Protein AF-V4NLV9-F1 (afdb_monomer)

Nearest PDB structures (foldseek):
  2akl-assembly1_A  TM=7.479E-01  e=7.280E-02  Pseudomonas aeruginosa PAO1
  2d8j-assembly1_A  TM=6.012E-01  e=1.545E-01  Mus musculus
  8cd1-assembly1_v  TM=3.552E-01  e=1.948E-01  Pseudomonas phage phiKZ
  4q2w-assembly1_A  TM=6.715E-01  e=4.983E+00  Streptoco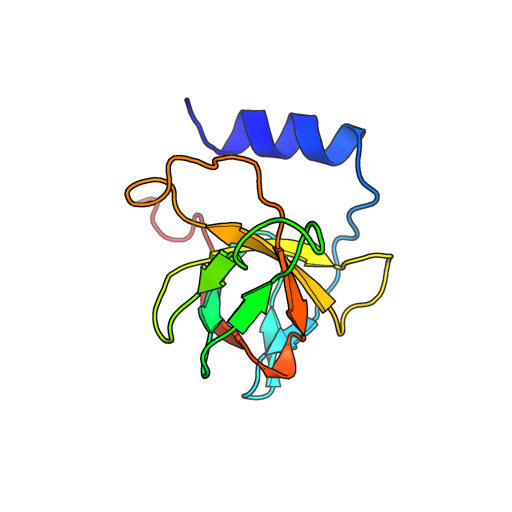ccus pneumoniae TIGR4
  7pod-assembly1_A  TM=6.708E-01  e=5.595E+00  Streptococcus pneumoniae R6

Radius of gyration: 13.35 Å; Cα contacts (8 Å, |Δi|>4): 204; chains: 1; bounding box: 30×32×32 Å

Mean predicted aligned error: 8.73 Å

Sequence (107 aa):
MTLYPDIEMRKSKSMWFDDEASDSLGRPVKMYSVVTPIEVINQYYSVSEPPLVVHPGERLLVLGAADGNKSFLWLEIDEKAHSFAMADICIAASKLRNVHEAGEGSA

Solvent-accessible surface area (backbone atoms only — not comparable to full-atom values): 6249 Å² total; per-residue (Å²): 130,70,69,66,66,59,52,57,59,47,56,77,77,45,78,62,45,96,52,77,22,41,22,58,84,68,45,75,38,43,59,40,21,32,29,21,34,76,50,77,43,76,49,71,92,48,96,90,49,83,52,53,74,44,52,56,70,46,58,28,37,29,68,19,24,39,92,77,33,51,62,27,30,27,27,37,68,69,68,89,84,51,98,65,78,85,56,74,41,82,41,50,26,64,51,25,39,74,74,49,59,68,75,83,78,81,125

Secondary structure (DSSP, 8-state):
--HHHHHHHHHTTS------EE-TTS-EE-TTEEEEESS-EEE-S-TTSPPEEE-TT--EEEEEEETTEEEEEEEEE-TTS-S-TT--EEEEGGGEEEEEETTTT--

Structure (mmCIF, N/CA/C/O backbone):
data_AF-V4NLV9-F1
#
_entry.id   AF-V4NLV9-F1
#
loop_
_atom_site.group_PDB
_atom_site.id
_atom_site.type_symbol
_atom_site.label_atom_id
_atom_site.label_alt_id
_atom_site.label_comp_id
_atom_site.label_asym_id
_atom_site.label_entity_id
_atom_site.label_seq_id
_atom_site.pdbx_PDB_ins_code
_atom_site.Cartn_x
_atom_site.Cartn_y
_atom_site.Cartn_z
_atom_site.occupancy
_atom_site.B_iso_or_equiv
_atom_site.auth_seq_id
_atom_site.auth_comp_id
_atom_site.auth_asym_id
_atom_site.auth_atom_id
_atom_site.pdbx_PDB_model_num
ATOM 1 N N . MET A 1 1 ? -4.984 19.417 -9.878 1.00 36.78 1 MET A N 1
ATOM 2 C CA . MET A 1 1 ? -6.317 18.824 -10.102 1.00 36.78 1 MET A CA 1
ATOM 3 C C . MET A 1 1 ? -6.759 18.249 -8.768 1.00 36.78 1 MET A C 1
ATOM 5 O O . MET A 1 1 ? -5.898 17.816 -8.015 1.00 36.78 1 MET A O 1
ATOM 9 N N . THR A 1 2 ? -8.024 18.391 -8.382 1.00 41.28 2 THR A N 1
ATOM 10 C CA . THR A 1 2 ? -8.496 17.932 -7.068 1.00 41.28 2 THR A CA 1
ATOM 11 C C . THR A 1 2 ? -8.490 16.402 -7.072 1.00 41.28 2 THR A C 1
ATOM 13 O O . THR A 1 2 ? -9.115 15.805 -7.937 1.00 41.28 2 THR A O 1
ATOM 16 N N . LEU A 1 3 ? -7.782 15.785 -6.126 1.00 40.09 3 LEU A N 1
ATOM 17 C CA . LEU A 1 3 ? -7.559 14.335 -6.002 1.00 40.09 3 LEU A CA 1
ATOM 18 C C . LEU A 1 3 ? -8.855 13.494 -6.065 1.00 40.09 3 LEU A C 1
ATOM 20 O O . LEU A 1 3 ? -8.873 12.364 -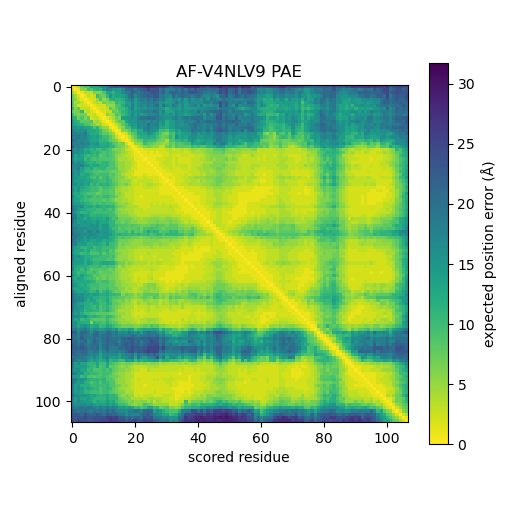6.536 1.00 40.09 3 LEU A O 1
ATOM 24 N N . TYR A 1 4 ? -9.962 14.070 -5.597 1.00 34.34 4 TYR A N 1
ATOM 25 C CA . TYR A 1 4 ? -11.260 13.408 -5.480 1.00 34.34 4 TYR A CA 1
ATOM 26 C C . TYR A 1 4 ? -11.866 12.985 -6.845 1.00 34.34 4 TYR A C 1
ATOM 28 O O . TYR A 1 4 ? -12.145 11.796 -7.005 1.00 34.34 4 TYR A O 1
ATOM 36 N N . PRO A 1 5 ? -12.001 13.879 -7.852 1.00 45.19 5 PRO A N 1
ATOM 37 C CA . PRO A 1 5 ? -12.408 13.510 -9.212 1.00 45.19 5 PRO A CA 1
ATOM 38 C C . PRO A 1 5 ? -11.585 12.390 -9.868 1.00 45.19 5 PRO A C 1
ATOM 40 O O . PRO A 1 5 ? -12.150 11.513 -10.524 1.00 45.19 5 PRO A O 1
ATOM 43 N N . ASP A 1 6 ? -10.259 12.400 -9.694 1.00 43.34 6 ASP A N 1
ATOM 44 C CA . ASP A 1 6 ? -9.372 11.425 -10.345 1.00 43.34 6 ASP A CA 1
ATOM 45 C C . ASP A 1 6 ? -9.540 10.023 -9.738 1.00 43.34 6 ASP A C 1
ATOM 47 O O . ASP A 1 6 ? -9.551 9.017 -10.456 1.00 43.34 6 ASP A O 1
ATOM 51 N N . ILE A 1 7 ? -9.776 9.953 -8.425 1.00 48.22 7 ILE A N 1
ATOM 52 C CA . ILE A 1 7 ? -10.076 8.704 -7.721 1.00 48.22 7 ILE A CA 1
ATOM 53 C C . ILE A 1 7 ? -11.443 8.140 -8.150 1.00 48.22 7 ILE A C 1
ATOM 55 O O . ILE A 1 7 ? -11.563 6.936 -8.381 1.00 48.22 7 ILE A O 1
ATOM 59 N N . GLU A 1 8 ? -12.473 8.978 -8.318 1.00 45.62 8 GLU A N 1
ATOM 60 C CA . GLU A 1 8 ? -13.789 8.532 -8.811 1.00 45.62 8 GLU A CA 1
ATOM 61 C C . GLU A 1 8 ? -13.728 7.951 -10.231 1.00 45.62 8 GLU A C 1
ATOM 63 O O . GLU A 1 8 ? -14.364 6.933 -10.515 1.00 45.62 8 GLU A O 1
ATOM 68 N N . MET A 1 9 ? -12.915 8.529 -11.120 1.00 45.31 9 MET A N 1
ATOM 69 C CA . MET A 1 9 ? -12.694 7.961 -12.452 1.00 45.31 9 MET A CA 1
ATOM 70 C C . MET A 1 9 ? -11.986 6.601 -12.398 1.00 45.31 9 MET A C 1
ATOM 72 O O . MET A 1 9 ? -12.338 5.709 -13.174 1.00 45.31 9 MET A O 1
ATOM 76 N N . ARG A 1 10 ? -11.018 6.397 -11.495 1.00 49.16 10 ARG A N 1
ATOM 77 C CA . ARG A 1 10 ? -10.318 5.105 -11.360 1.00 49.16 10 ARG A CA 1
ATOM 78 C C . ARG A 1 10 ? -11.199 4.007 -10.734 1.00 49.16 10 ARG A C 1
ATOM 80 O O . ARG A 1 10 ? -11.116 2.870 -11.204 1.00 49.16 10 ARG A O 1
ATOM 87 N N . LYS A 1 11 ? -12.141 4.338 -9.829 1.00 48.06 11 LYS A N 1
ATOM 88 C CA . LYS A 1 11 ? -13.195 3.404 -9.339 1.00 48.06 11 LYS A CA 1
ATOM 89 C C . LYS A 1 11 ? -13.947 2.702 -10.469 1.00 48.06 11 LYS A C 1
ATOM 91 O O . LYS A 1 11 ? -14.380 1.568 -10.313 1.00 48.06 11 LYS A O 1
ATOM 96 N N . SER A 1 12 ? -14.122 3.374 -11.607 1.00 44.12 12 SER A N 1
ATOM 97 C CA . SER A 1 12 ? -14.855 2.819 -12.751 1.00 44.12 12 SER A CA 1
ATOM 98 C C . SER A 1 12 ? -14.068 1.786 -13.571 1.00 44.12 12 SER A C 1
ATOM 100 O O . SER A 1 12 ? -14.665 1.077 -14.379 1.00 44.12 12 SER A O 1
ATOM 102 N N . LYS A 1 13 ? -12.741 1.696 -13.387 1.00 44.97 13 LYS A N 1
ATOM 103 C CA . LYS A 1 13 ? -11.844 0.827 -14.173 1.00 44.97 13 LYS A CA 1
ATOM 104 C C . LYS A 1 13 ? -11.239 -0.328 -13.375 1.00 44.97 13 LYS A C 1
ATOM 106 O O . LYS A 1 13 ? -10.826 -1.312 -13.982 1.00 44.97 13 LYS A O 1
ATOM 111 N N . SER A 1 14 ? -11.215 -0.221 -12.050 1.00 49.34 14 SER A N 1
ATOM 112 C CA . SER A 1 14 ? -10.632 -1.208 -11.139 1.00 49.34 14 SER A CA 1
ATOM 113 C C . SER A 1 14 ? -11.696 -1.732 -10.174 1.00 49.34 14 SER A C 1
ATOM 115 O O . SER A 1 14 ? -12.556 -0.978 -9.728 1.00 49.34 14 SER A O 1
ATOM 117 N N . MET A 1 15 ? -11.657 -3.024 -9.829 1.00 50.84 15 MET A N 1
ATOM 118 C CA . MET A 1 15 ? -12.547 -3.576 -8.799 1.00 50.84 15 MET A CA 1
ATOM 119 C C . MET A 1 15 ? -12.048 -3.147 -7.419 1.00 50.84 15 MET A C 1
ATOM 121 O O . MET A 1 15 ? -11.205 -3.813 -6.822 1.00 50.84 15 MET A O 1
ATOM 125 N N . TRP A 1 16 ? -12.532 -2.010 -6.929 1.00 61.25 16 TRP A N 1
ATOM 126 C CA . TRP A 1 16 ? -12.271 -1.569 -5.564 1.00 61.25 16 TRP A CA 1
ATOM 127 C C . TRP A 1 16 ? -13.399 -2.023 -4.655 1.00 61.25 16 TRP A C 1
ATOM 129 O O . TRP A 1 16 ? -14.577 -1.812 -4.943 1.00 61.25 16 TRP A O 1
ATOM 139 N N . PHE A 1 17 ? -13.018 -2.639 -3.545 1.00 58.78 17 PHE A N 1
ATOM 140 C CA . PHE A 1 17 ? -13.945 -3.036 -2.501 1.00 58.78 17 PHE A CA 1
ATOM 141 C C . PHE A 1 17 ? -13.762 -2.099 -1.315 1.00 58.78 17 PHE A C 1
ATOM 143 O O . PHE A 1 17 ? -12.635 -1.881 -0.863 1.00 58.78 17 PHE A O 1
ATOM 150 N N . ASP A 1 18 ? -14.876 -1.536 -0.849 1.00 63.94 18 ASP A N 1
ATOM 151 C CA . ASP A 1 18 ? -14.931 -0.830 0.425 1.00 63.94 18 ASP A CA 1
ATOM 152 C C . ASP A 1 18 ? -14.884 -1.887 1.524 1.00 63.94 18 ASP A C 1
ATOM 154 O O . ASP A 1 18 ? -15.886 -2.529 1.847 1.00 63.94 18 ASP A O 1
ATOM 158 N N . ASP A 1 19 ? -13.672 -2.173 1.984 1.00 67.06 19 ASP A N 1
ATOM 159 C CA . ASP A 1 19 ? -13.433 -3.202 2.971 1.00 67.06 19 ASP A CA 1
ATOM 160 C C . ASP A 1 19 ? -12.326 -2.802 3.944 1.00 67.06 19 ASP A C 1
ATOM 162 O O . ASP A 1 19 ? -11.435 -2.014 3.627 1.00 67.06 19 ASP A O 1
ATOM 166 N N . GLU A 1 20 ? -12.405 -3.347 5.152 1.00 75.06 20 GLU A N 1
ATOM 167 C CA . GLU A 1 20 ? -11.518 -3.016 6.259 1.00 75.06 20 GLU A CA 1
ATOM 168 C C . GLU A 1 20 ? -10.332 -3.990 6.285 1.00 75.06 20 GLU A C 1
ATOM 170 O O . GLU A 1 20 ? -10.493 -5.195 6.506 1.00 75.06 20 GLU A O 1
ATOM 175 N N . ALA A 1 21 ? -9.131 -3.465 6.040 1.00 86.12 21 ALA A N 1
ATOM 176 C CA . ALA A 1 21 ? -7.867 -4.153 6.280 1.00 86.12 21 ALA A CA 1
ATOM 177 C C . ALA A 1 21 ? -7.334 -3.814 7.679 1.00 86.12 21 ALA A C 1
ATOM 179 O O . ALA A 1 21 ? -7.849 -2.920 8.349 1.00 86.12 21 ALA A O 1
ATOM 180 N N . SER A 1 22 ? -6.284 -4.503 8.128 1.00 90.81 22 SER A N 1
ATOM 181 C CA . SER A 1 22 ? -5.585 -4.153 9.370 1.00 90.81 22 SER A CA 1
ATOM 182 C C . SER A 1 22 ? -4.114 -3.853 9.108 1.00 90.81 22 SER A C 1
ATOM 184 O O . SER A 1 22 ? -3.445 -4.607 8.401 1.00 90.81 22 SER A O 1
ATOM 186 N N . ASP A 1 23 ? -3.623 -2.755 9.679 1.00 91.38 23 ASP A N 1
ATOM 187 C CA . ASP A 1 23 ? -2.216 -2.358 9.617 1.00 91.38 23 ASP A CA 1
ATOM 188 C C . ASP A 1 23 ? -1.320 -3.268 10.484 1.00 91.38 23 ASP A C 1
ATOM 190 O O . ASP A 1 23 ? -1.783 -4.206 11.143 1.00 91.38 23 ASP A O 1
ATOM 194 N N . SER A 1 24 ? -0.017 -2.981 10.530 1.00 91.50 24 SER A N 1
ATOM 195 C CA . SER A 1 24 ? 0.963 -3.743 11.317 1.00 91.50 24 SER A CA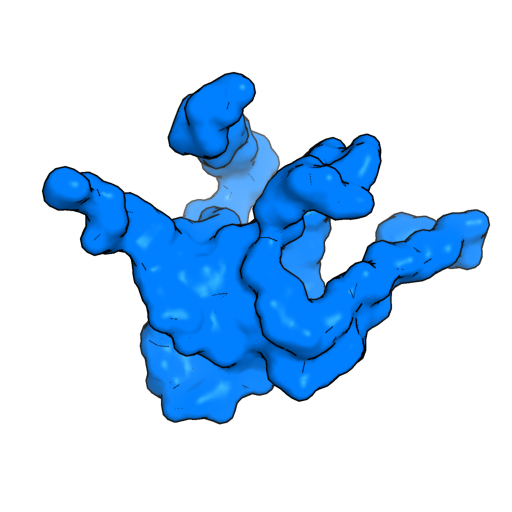 1
ATOM 196 C C . SER A 1 24 ? 0.699 -3.760 12.830 1.00 91.50 24 SER A C 1
ATOM 198 O O . SER A 1 24 ? 1.317 -4.537 13.554 1.00 91.50 24 SER A O 1
ATOM 200 N N . LEU A 1 25 ? -0.160 -2.871 13.331 1.00 92.19 25 LEU A N 1
ATOM 201 C CA . LEU A 1 25 ? -0.547 -2.751 14.736 1.00 92.19 25 LEU A CA 1
ATOM 202 C C . LEU A 1 25 ? -1.964 -3.288 14.994 1.00 92.19 25 LEU A C 1
ATOM 204 O O . LEU A 1 25 ? -2.460 -3.171 16.115 1.00 92.19 25 LEU A O 1
ATOM 208 N N . GLY A 1 26 ? -2.620 -3.864 13.981 1.00 90.38 26 GLY A N 1
ATOM 209 C CA . GLY A 1 26 ? -3.997 -4.345 14.063 1.00 90.38 26 GLY A CA 1
ATOM 210 C C . GLY A 1 26 ? -5.048 -3.235 13.973 1.00 90.38 26 GLY A C 1
ATOM 211 O O . GLY A 1 26 ? -6.203 -3.472 14.318 1.00 90.38 26 GLY A O 1
ATOM 212 N N . ARG A 1 27 ? -4.675 -2.020 13.551 1.00 90.31 27 ARG A N 1
ATOM 213 C CA . ARG A 1 27 ? -5.621 -0.909 13.385 1.00 90.31 27 ARG A CA 1
ATOM 214 C C . ARG A 1 27 ? -6.340 -1.021 12.051 1.00 90.31 27 ARG A C 1
ATOM 216 O O . ARG A 1 27 ? -5.696 -1.381 11.066 1.00 90.31 27 ARG A O 1
ATOM 223 N N . PRO A 1 28 ? -7.628 -0.665 11.991 1.00 88.81 28 PRO A N 1
ATOM 224 C CA . PRO A 1 28 ? -8.356 -0.672 10.737 1.00 88.81 28 PRO A CA 1
ATOM 225 C C . PRO A 1 28 ? -7.736 0.298 9.726 1.00 88.81 28 PRO A C 1
ATOM 227 O O . PRO A 1 28 ? -7.297 1.394 10.075 1.00 88.81 28 PRO A O 1
ATOM 230 N N . VAL A 1 29 ? -7.700 -0.123 8.467 1.00 88.56 29 VAL A N 1
ATOM 231 C CA . VAL A 1 29 ? -7.281 0.674 7.313 1.00 88.56 29 VAL A CA 1
ATOM 232 C C . VAL A 1 29 ? -8.369 0.556 6.263 1.00 88.56 29 VAL A C 1
ATOM 234 O O . VAL A 1 29 ? -8.759 -0.553 5.893 1.00 88.56 29 VAL A O 1
ATOM 237 N N . LYS A 1 30 ? -8.863 1.702 5.806 1.00 85.12 30 LYS A N 1
ATOM 238 C CA . LYS A 1 30 ? -9.943 1.820 4.831 1.00 85.12 30 LYS A CA 1
ATOM 239 C C . LYS A 1 30 ? -9.449 2.579 3.609 1.00 85.12 30 LYS A C 1
ATOM 241 O O . LYS A 1 30 ? -8.331 3.093 3.565 1.00 85.12 30 LYS A O 1
ATOM 246 N N . MET A 1 31 ? -10.286 2.629 2.581 1.00 81.94 31 MET A N 1
ATOM 247 C CA . MET A 1 31 ? -10.067 3.556 1.478 1.00 81.94 31 MET A CA 1
ATOM 248 C C . MET A 1 31 ? -9.972 4.983 2.033 1.00 81.94 31 MET A C 1
ATOM 250 O O . MET A 1 31 ? -10.719 5.345 2.937 1.00 81.94 31 MET A O 1
ATOM 254 N N . TYR A 1 32 ? -9.067 5.776 1.466 1.00 79.81 32 TYR A N 1
ATOM 255 C CA . TYR A 1 32 ? -8.709 7.126 1.897 1.00 79.81 32 TYR A CA 1
ATOM 256 C C . TYR A 1 32 ? -7.885 7.225 3.183 1.00 79.81 32 TYR A C 1
ATOM 258 O O . TYR A 1 32 ? -7.464 8.330 3.523 1.00 79.81 32 TYR A O 1
ATOM 266 N N . SER A 1 33 ? -7.532 6.120 3.840 1.00 85.69 33 SER A N 1
ATOM 267 C CA . SER A 1 33 ? -6.533 6.176 4.904 1.00 85.69 33 SER A CA 1
ATOM 268 C C . SER A 1 33 ? -5.178 6.613 4.342 1.00 85.69 33 SER A C 1
ATOM 270 O O . SER A 1 33 ? -4.734 6.156 3.287 1.00 85.69 33 SER A O 1
ATOM 272 N N . VAL A 1 34 ? -4.477 7.463 5.080 1.00 87.06 34 VAL A N 1
ATOM 273 C CA . VAL A 1 34 ? -3.064 7.757 4.872 1.00 87.06 34 VAL A CA 1
ATOM 274 C C . VAL A 1 34 ? -2.247 6.799 5.722 1.00 87.06 34 VAL A C 1
ATOM 276 O O . VAL A 1 34 ? -2.397 6.728 6.945 1.00 87.06 34 VAL A O 1
ATOM 279 N N . VAL A 1 35 ? -1.341 6.084 5.069 1.00 90.75 35 VAL A N 1
ATOM 280 C CA . VAL A 1 35 ? -0.467 5.090 5.686 1.00 90.75 35 VAL A CA 1
ATOM 281 C C . VAL A 1 35 ? 0.997 5.412 5.408 1.00 90.75 35 VAL A C 1
ATOM 283 O O . VAL A 1 35 ? 1.327 6.149 4.479 1.00 90.75 35 VAL A O 1
ATOM 286 N N . THR A 1 36 ? 1.886 4.849 6.220 1.00 93.38 36 THR A N 1
ATOM 287 C CA . THR A 1 36 ? 3.336 4.885 5.980 1.00 93.38 36 THR A CA 1
ATOM 288 C C . THR A 1 36 ? 3.905 3.472 6.005 1.00 93.38 36 THR A C 1
ATOM 290 O O . THR A 1 36 ? 3.552 2.729 6.929 1.00 93.38 36 THR A O 1
ATOM 293 N N . PRO A 1 37 ? 4.818 3.100 5.092 1.00 93.12 37 PRO A N 1
ATOM 294 C CA . PRO A 1 37 ? 5.581 1.863 5.215 1.00 93.12 37 PRO A CA 1
ATOM 295 C C . PRO A 1 37 ? 6.391 1.833 6.513 1.00 93.12 37 PRO A C 1
ATOM 297 O O . PRO A 1 37 ? 6.902 2.866 6.961 1.00 93.12 37 PRO A O 1
ATOM 300 N N . ILE A 1 38 ? 6.527 0.648 7.106 1.00 94.62 38 ILE A N 1
ATOM 301 C CA . ILE A 1 38 ? 7.412 0.417 8.265 1.00 94.62 38 ILE A CA 1
ATOM 302 C C . ILE A 1 38 ? 8.791 -0.118 7.855 1.00 94.62 38 ILE A C 1
ATOM 304 O O . ILE A 1 38 ? 9.719 -0.130 8.658 1.00 94.62 38 ILE A O 1
ATOM 308 N N . GLU A 1 39 ? 8.925 -0.539 6.600 1.00 93.75 39 GLU A N 1
ATOM 309 C CA . GLU A 1 39 ? 10.151 -1.032 5.976 1.00 93.75 39 GLU A CA 1
ATOM 310 C C . GLU A 1 39 ? 10.254 -0.513 4.534 1.00 93.75 39 GLU A C 1
ATOM 312 O O . GLU A 1 39 ? 9.299 0.055 4.005 1.00 93.75 39 GLU A O 1
ATOM 317 N N . VAL A 1 40 ? 11.421 -0.681 3.906 1.00 92.19 40 VAL A N 1
ATOM 318 C CA . VAL A 1 40 ? 11.615 -0.309 2.497 1.00 92.19 40 VAL A CA 1
ATOM 319 C C . VAL A 1 40 ? 10.834 -1.268 1.603 1.00 92.19 40 VAL A C 1
ATOM 321 O O . VAL A 1 40 ? 10.969 -2.487 1.725 1.00 92.19 40 VAL A O 1
ATOM 324 N N . ILE A 1 41 ? 10.065 -0.720 0.666 1.00 88.19 41 ILE A N 1
ATOM 325 C CA . ILE A 1 41 ? 9.287 -1.488 -0.306 1.00 88.19 41 ILE A CA 1
ATOM 326 C C . ILE A 1 41 ? 9.873 -1.272 -1.694 1.00 88.19 41 ILE A C 1
ATOM 328 O O . ILE A 1 41 ? 10.111 -0.142 -2.104 1.00 88.19 41 ILE A O 1
ATOM 332 N N . ASN A 1 42 ? 10.095 -2.372 -2.412 1.00 86.69 42 ASN A N 1
ATOM 333 C CA . ASN A 1 42 ? 10.562 -2.358 -3.793 1.00 86.69 42 ASN A CA 1
ATOM 334 C C . ASN A 1 42 ? 9.473 -2.969 -4.675 1.00 86.69 42 ASN A C 1
ATOM 336 O O . ASN A 1 42 ? 9.235 -4.176 -4.599 1.00 86.69 42 ASN A O 1
ATOM 340 N N . GLN A 1 43 ? 8.823 -2.145 -5.493 1.00 80.50 43 GLN A N 1
ATOM 341 C CA . GLN A 1 43 ? 7.812 -2.591 -6.446 1.00 80.50 43 GLN A CA 1
ATOM 342 C C . GLN A 1 43 ? 8.414 -2.645 -7.850 1.00 80.50 43 GLN A C 1
ATOM 344 O O . GLN A 1 43 ? 8.863 -1.634 -8.385 1.00 80.50 43 GLN A O 1
ATOM 349 N N . TYR A 1 44 ? 8.400 -3.831 -8.455 1.00 75.06 44 TYR A N 1
ATOM 350 C CA . TYR A 1 44 ? 8.884 -4.055 -9.815 1.00 75.06 44 TYR A CA 1
ATOM 351 C C . TYR A 1 44 ? 7.689 -4.118 -10.771 1.00 75.06 44 TYR A C 1
ATOM 353 O O . TYR A 1 44 ? 6.789 -4.934 -10.572 1.00 75.06 44 TYR A O 1
ATOM 361 N N . TYR A 1 45 ? 7.686 -3.270 -11.801 1.00 67.44 45 TYR A N 1
ATOM 362 C CA . TYR A 1 45 ? 6.666 -3.271 -12.863 1.00 67.44 45 TYR A CA 1
ATOM 363 C C . TYR A 1 45 ? 7.148 -3.986 -14.131 1.00 67.44 45 TYR A C 1
ATOM 365 O O . TYR A 1 45 ? 6.352 -4.569 -14.863 1.00 67.44 45 TYR A O 1
ATOM 373 N N . SER A 1 46 ? 8.462 -3.991 -14.365 1.00 66.69 46 SER A N 1
ATOM 374 C CA . SER A 1 46 ? 9.123 -4.706 -15.454 1.00 66.69 46 SER A CA 1
ATOM 375 C C . SER A 1 46 ? 10.500 -5.192 -15.003 1.00 66.69 46 SER A C 1
ATOM 377 O O . SER A 1 46 ? 11.142 -4.574 -14.158 1.00 66.69 46 SER A O 1
ATOM 379 N N . VAL A 1 47 ? 10.981 -6.287 -15.595 1.00 65.62 47 VAL A N 1
ATOM 380 C CA . VAL A 1 47 ? 12.328 -6.838 -15.346 1.00 65.62 47 VAL A CA 1
ATOM 381 C C . VAL A 1 47 ? 13.428 -5.909 -15.883 1.00 65.62 47 VAL A C 1
ATOM 383 O O . VAL A 1 47 ? 14.566 -5.964 -15.428 1.00 65.62 47 VAL A O 1
ATOM 386 N N . SER A 1 48 ? 13.100 -5.060 -16.860 1.00 68.88 48 SER A N 1
ATOM 387 C CA . SER A 1 48 ? 14.045 -4.150 -17.518 1.00 68.88 48 SER A CA 1
ATOM 388 C C . SER A 1 48 ? 14.158 -2.776 -16.857 1.00 68.88 48 SER A C 1
ATOM 390 O O . SER A 1 48 ? 14.958 -1.960 -17.309 1.00 68.88 48 SER A O 1
ATOM 392 N N . GLU A 1 49 ? 13.349 -2.493 -15.838 1.00 68.44 49 GLU A N 1
ATOM 393 C CA . GLU A 1 49 ? 13.262 -1.177 -15.208 1.00 68.44 49 GLU A CA 1
ATOM 394 C C . GLU A 1 49 ? 13.658 -1.256 -13.730 1.00 68.44 49 GLU A C 1
ATOM 396 O O . GLU A 1 49 ? 13.425 -2.279 -13.078 1.00 68.44 49 GLU A O 1
ATOM 401 N N . PRO A 1 50 ? 14.275 -0.196 -13.179 1.00 74.12 50 PRO A N 1
ATOM 402 C CA . PRO A 1 50 ? 14.527 -0.133 -11.748 1.00 74.12 50 PRO A CA 1
ATOM 403 C C . PRO A 1 50 ? 13.195 -0.161 -10.978 1.00 74.12 50 PRO A C 1
ATOM 405 O O . PRO A 1 50 ? 12.198 0.384 -11.458 1.00 74.12 50 PRO A O 1
ATOM 408 N N . PRO A 1 51 ? 13.156 -0.774 -9.781 1.00 80.81 51 PRO A N 1
ATOM 409 C CA . PRO A 1 51 ? 11.945 -0.781 -8.979 1.00 80.81 51 PRO A CA 1
ATOM 410 C C . PRO A 1 51 ? 11.592 0.629 -8.516 1.00 80.81 51 PRO A C 1
ATOM 412 O O . PRO A 1 51 ? 12.465 1.462 -8.258 1.00 80.81 51 PRO A O 1
ATOM 415 N N . LEU A 1 52 ? 10.300 0.853 -8.309 1.00 79.81 52 LEU A N 1
ATOM 416 C CA . LEU A 1 52 ? 9.843 1.946 -7.473 1.00 79.81 52 LEU A CA 1
ATOM 417 C C . LEU A 1 52 ? 10.209 1.615 -6.025 1.00 79.81 52 LEU A C 1
ATOM 419 O O . LEU A 1 52 ? 9.770 0.596 -5.482 1.00 79.81 52 LEU A O 1
ATOM 423 N N . VAL A 1 53 ? 11.036 2.465 -5.426 1.00 86.75 53 VAL A N 1
ATOM 424 C CA . VAL A 1 53 ? 11.474 2.327 -4.037 1.00 86.75 53 VAL A CA 1
ATOM 425 C C . VAL A 1 53 ? 10.647 3.272 -3.181 1.00 86.75 53 VAL A C 1
ATOM 427 O O . VAL A 1 53 ? 10.653 4.474 -3.431 1.00 86.75 53 VAL A O 1
ATOM 430 N N . VAL A 1 54 ? 9.959 2.719 -2.184 1.00 87.44 54 VAL A N 1
ATOM 431 C CA . VAL A 1 54 ? 9.214 3.482 -1.181 1.00 87.44 54 VAL A CA 1
ATOM 432 C C . VAL A 1 54 ? 9.891 3.311 0.171 1.00 87.44 54 VAL A C 1
ATOM 434 O O . VAL A 1 54 ? 10.139 2.189 0.629 1.00 87.44 54 VAL A O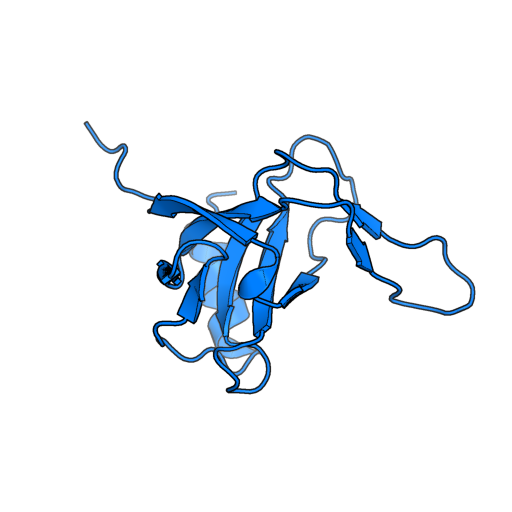 1
ATOM 437 N N . HIS A 1 55 ? 10.209 4.425 0.814 1.00 90.31 55 HIS A N 1
ATOM 438 C CA . HIS A 1 55 ? 10.930 4.464 2.075 1.00 90.31 55 HIS A CA 1
ATOM 439 C C . HIS A 1 55 ? 9.992 4.524 3.291 1.00 90.31 55 HIS A C 1
ATOM 441 O O . HIS A 1 55 ? 8.876 5.047 3.213 1.00 90.31 55 HIS A O 1
ATOM 447 N N . PRO A 1 56 ? 10.444 4.029 4.461 1.00 92.38 56 PRO A N 1
ATOM 448 C CA . PRO A 1 56 ? 9.709 4.196 5.704 1.00 92.38 56 PRO A CA 1
ATOM 449 C C . PRO A 1 56 ? 9.377 5.664 5.976 1.00 92.38 56 PRO A C 1
ATOM 451 O O . PRO A 1 56 ? 10.247 6.531 5.915 1.00 92.38 56 PRO A O 1
ATOM 454 N N . GLY A 1 57 ? 8.119 5.928 6.324 1.00 86.88 57 GLY A N 1
ATOM 455 C CA . GLY A 1 57 ? 7.630 7.279 6.612 1.00 86.88 57 GLY A CA 1
ATOM 456 C C . GLY A 1 57 ? 7.118 8.066 5.402 1.00 86.88 57 GLY A C 1
ATOM 457 O O . GLY A 1 57 ? 6.472 9.094 5.612 1.00 86.88 57 GLY A O 1
ATOM 458 N N . GLU A 1 58 ? 7.325 7.592 4.170 1.00 87.31 58 GLU A N 1
ATOM 459 C CA . GLU A 1 58 ? 6.649 8.167 3.004 1.00 87.31 58 GLU A CA 1
ATOM 460 C C . GLU A 1 58 ? 5.138 7.957 3.111 1.00 87.31 58 GLU A C 1
ATOM 462 O O . GLU A 1 58 ? 4.664 6.913 3.568 1.00 87.31 58 GLU A O 1
ATOM 467 N N . ARG A 1 59 ? 4.376 8.990 2.746 1.00 86.06 59 ARG A N 1
ATOM 468 C CA . ARG A 1 59 ? 2.920 9.000 2.889 1.00 86.06 59 ARG A CA 1
ATOM 469 C C . ARG A 1 59 ? 2.284 8.419 1.641 1.00 86.06 59 ARG A C 1
ATOM 471 O O . ARG A 1 59 ? 2.492 8.928 0.542 1.00 86.06 59 ARG A O 1
ATOM 478 N N . LEU A 1 60 ? 1.480 7.389 1.853 1.00 86.62 60 LEU A N 1
ATOM 479 C CA . LEU A 1 60 ? 0.725 6.710 0.816 1.00 86.62 60 LEU A CA 1
ATOM 480 C C . LEU A 1 60 ? -0.763 6.845 1.113 1.00 86.62 60 LEU A C 1
ATOM 482 O O . LEU A 1 60 ? -1.178 6.718 2.267 1.00 86.62 60 LEU A O 1
ATOM 486 N N . LEU A 1 61 ? -1.558 7.092 0.083 1.00 85.88 61 LEU A N 1
ATOM 487 C CA . LEU A 1 61 ? -3.007 7.121 0.178 1.00 85.88 61 LEU A CA 1
ATOM 488 C C . LEU A 1 61 ? -3.579 5.769 -0.226 1.00 85.88 61 LEU A C 1
ATOM 490 O O . LEU A 1 61 ? -3.266 5.263 -1.298 1.00 85.88 61 LEU A O 1
ATOM 494 N N . VAL A 1 62 ? -4.444 5.201 0.606 1.00 85.69 62 VAL A N 1
ATOM 495 C CA . VAL A 1 62 ? -5.131 3.948 0.296 1.00 85.69 62 VAL A CA 1
ATOM 496 C C . VAL A 1 62 ? -6.258 4.194 -0.701 1.00 85.69 62 VAL A C 1
ATOM 498 O O . VAL A 1 62 ? -7.171 4.975 -0.440 1.00 85.69 62 VAL A O 1
ATOM 501 N N . LEU A 1 63 ? -6.226 3.479 -1.823 1.00 79.94 63 LEU A N 1
ATOM 502 C CA . LEU A 1 63 ? -7.278 3.496 -2.842 1.00 79.94 63 LE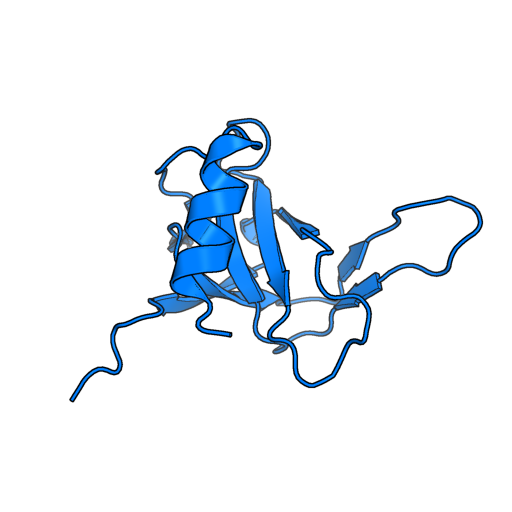U A CA 1
ATOM 503 C C . LEU A 1 63 ? -8.285 2.351 -2.660 1.00 79.94 63 LEU A C 1
ATOM 505 O O . LEU A 1 63 ? -9.442 2.484 -3.048 1.00 79.94 63 LEU A O 1
ATOM 509 N N . GLY A 1 64 ? -7.871 1.239 -2.044 1.00 81.12 64 GLY A N 1
ATOM 510 C CA . GLY A 1 64 ? -8.751 0.113 -1.719 1.00 81.12 64 GLY A CA 1
ATOM 511 C C . GLY A 1 64 ? -8.009 -1.215 -1.561 1.00 81.12 64 GLY A C 1
ATOM 512 O O . GLY A 1 64 ? -6.782 -1.268 -1.647 1.00 81.12 64 GLY A O 1
ATOM 513 N N . ALA A 1 65 ? -8.758 -2.299 -1.347 1.00 81.25 65 ALA A N 1
ATOM 514 C CA . ALA A 1 65 ? -8.211 -3.657 -1.326 1.00 81.25 65 ALA A CA 1
ATOM 515 C C . ALA A 1 65 ? -7.832 -4.137 -2.739 1.00 81.25 65 ALA A C 1
ATOM 517 O O . ALA A 1 65 ? -8.578 -3.925 -3.698 1.00 81.25 65 ALA A O 1
ATOM 518 N N . ALA A 1 66 ? -6.689 -4.810 -2.865 1.00 76.06 66 ALA A N 1
ATOM 519 C CA . ALA A 1 66 ? -6.206 -5.359 -4.127 1.00 76.06 66 ALA A CA 1
ATOM 520 C C . ALA A 1 66 ? -6.814 -6.732 -4.411 1.00 76.06 66 ALA A C 1
ATOM 522 O O . ALA A 1 66 ? -6.802 -7.608 -3.549 1.00 76.06 66 ALA A O 1
ATOM 523 N N . ASP A 1 67 ? -7.366 -6.912 -5.615 1.00 69.94 67 ASP A N 1
ATOM 524 C CA . ASP A 1 67 ? -7.960 -8.168 -6.098 1.00 69.94 67 ASP A CA 1
ATOM 525 C C . ASP A 1 67 ? -9.007 -8.785 -5.146 1.00 69.94 67 ASP A C 1
ATOM 527 O O . ASP A 1 67 ? -9.173 -10.002 -5.073 1.00 69.94 67 ASP A O 1
ATOM 531 N N . GLY A 1 68 ? -9.712 -7.945 -4.376 1.00 67.75 68 GLY A N 1
ATOM 532 C CA . GLY A 1 68 ? -10.678 -8.390 -3.362 1.00 67.75 68 GLY A CA 1
ATOM 533 C C . GLY A 1 68 ? -10.046 -9.028 -2.116 1.00 67.75 68 GLY A C 1
ATOM 534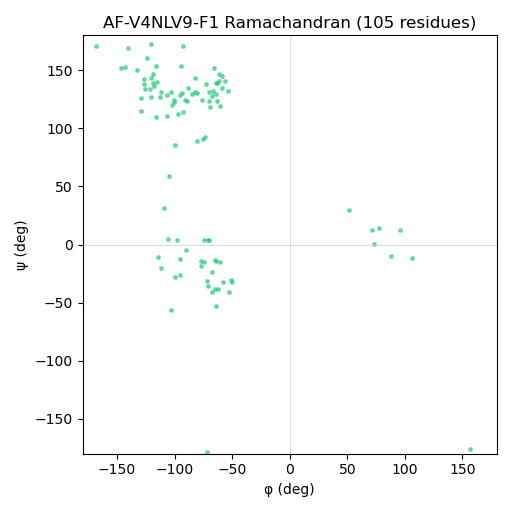 O O . GLY A 1 68 ? -10.750 -9.640 -1.314 1.00 67.75 68 GLY A O 1
ATOM 535 N N . ASN A 1 69 ? -8.731 -8.893 -1.929 1.00 77.12 69 ASN A N 1
ATOM 536 C CA . ASN A 1 69 ? -7.997 -9.413 -0.785 1.00 77.12 69 ASN A CA 1
ATOM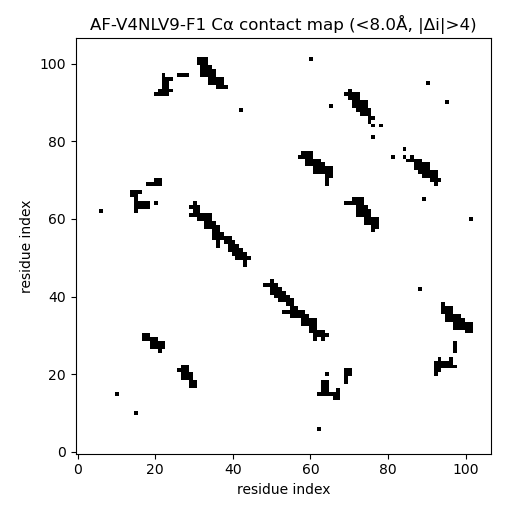 537 C C . ASN A 1 69 ? -7.583 -8.285 0.170 1.00 77.12 69 ASN A C 1
ATOM 539 O O . ASN A 1 69 ? -6.663 -7.524 -0.109 1.00 77.12 69 ASN A O 1
ATOM 543 N N . LYS A 1 70 ? -8.194 -8.239 1.358 1.00 80.56 70 LYS A N 1
ATOM 544 C CA . LYS A 1 70 ? -7.923 -7.218 2.389 1.00 80.56 70 LYS A CA 1
ATOM 545 C C . LYS A 1 70 ? -6.504 -7.266 2.964 1.00 80.56 70 LYS A C 1
ATOM 547 O O . LYS A 1 70 ? -6.092 -6.351 3.666 1.00 80.56 70 LYS A O 1
ATOM 552 N N . SER A 1 71 ? -5.748 -8.337 2.721 1.00 86.69 71 SER A N 1
ATOM 553 C CA . SER A 1 71 ? -4.337 -8.402 3.116 1.00 86.69 71 SER A CA 1
ATOM 554 C C . SER A 1 71 ? -3.434 -7.551 2.227 1.00 86.69 71 SER A C 1
ATOM 556 O O . SER A 1 71 ? -2.302 -7.283 2.625 1.00 86.69 71 SER A O 1
ATOM 558 N N . PHE A 1 72 ? -3.916 -7.118 1.061 1.00 85.81 72 PHE A N 1
ATOM 559 C CA . PHE A 1 72 ? -3.172 -6.305 0.109 1.00 85.81 72 PHE A CA 1
ATOM 560 C C . PHE A 1 72 ? -3.959 -5.041 -0.226 1.00 85.81 72 PHE A C 1
ATOM 562 O O . PHE A 1 72 ? -5.159 -5.088 -0.480 1.00 85.81 72 PHE A O 1
ATOM 569 N N . LEU A 1 73 ? -3.281 -3.900 -0.223 1.00 86.88 73 LEU A N 1
ATOM 570 C CA . LEU A 1 73 ? -3.879 -2.601 -0.493 1.00 86.88 73 LEU A CA 1
ATOM 571 C C . LEU A 1 73 ? -3.251 -1.993 -1.739 1.00 86.88 73 LEU A C 1
ATOM 573 O O . LEU A 1 73 ? -2.028 -2.017 -1.881 1.00 86.88 73 LEU A O 1
ATOM 577 N N . TRP A 1 74 ? -4.093 -1.424 -2.600 1.00 86.38 74 TRP A N 1
ATOM 578 C CA . TRP A 1 74 ? -3.672 -0.495 -3.640 1.00 86.38 74 TRP A CA 1
ATOM 579 C C . TRP A 1 74 ? -3.491 0.890 -3.034 1.00 86.38 74 TRP A C 1
ATOM 581 O O . TRP A 1 74 ? -4.367 1.389 -2.320 1.00 86.38 74 TRP A O 1
ATOM 591 N N . LEU A 1 75 ? -2.348 1.499 -3.322 1.00 85.19 75 LEU A N 1
ATOM 592 C CA . LEU A 1 75 ? -1.902 2.745 -2.722 1.00 85.19 75 LEU A CA 1
ATOM 593 C C . LEU A 1 75 ? -1.396 3.715 -3.793 1.00 85.19 75 LEU A C 1
ATOM 595 O O . LEU A 1 75 ? -0.817 3.284 -4.787 1.00 85.19 75 LEU A O 1
ATOM 599 N N . GLU A 1 76 ? -1.535 5.013 -3.545 1.00 81.94 76 GLU A N 1
ATOM 600 C CA . GLU A 1 76 ? -0.966 6.091 -4.361 1.00 81.94 76 GLU A CA 1
ATOM 601 C C . GLU A 1 76 ? 0.069 6.886 -3.552 1.00 81.94 76 GLU A C 1
ATOM 603 O O . GLU A 1 76 ? -0.130 7.145 -2.362 1.00 81.94 76 GLU A O 1
ATOM 608 N N . ILE A 1 77 ? 1.186 7.266 -4.180 1.00 76.06 77 ILE A N 1
ATOM 609 C CA . ILE A 1 77 ? 2.199 8.132 -3.558 1.00 76.06 77 ILE A CA 1
ATOM 610 C C . ILE A 1 77 ? 1.761 9.596 -3.689 1.00 76.06 77 ILE A C 1
ATOM 612 O O . ILE A 1 77 ? 1.438 10.044 -4.786 1.00 76.06 77 ILE A O 1
ATOM 616 N N . ASP A 1 78 ? 1.809 10.356 -2.589 1.00 67.00 78 ASP A N 1
ATOM 617 C CA . ASP A 1 78 ? 1.549 11.802 -2.611 1.00 67.00 78 ASP A CA 1
ATOM 618 C C . ASP A 1 78 ? 2.599 12.548 -3.473 1.00 67.00 78 ASP A C 1
ATOM 620 O O . ASP A 1 78 ? 3.814 12.466 -3.275 1.00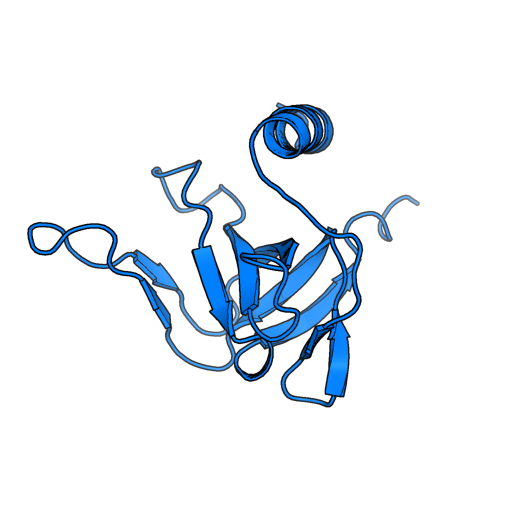 67.00 78 ASP A O 1
ATOM 624 N N . GLU A 1 79 ? 2.098 13.276 -4.466 1.00 56.53 79 GLU A N 1
ATOM 625 C CA . GLU A 1 79 ? 2.665 13.513 -5.802 1.00 56.53 79 GLU A CA 1
ATOM 626 C C . GLU A 1 79 ? 3.861 14.482 -5.898 1.00 56.53 79 GLU A C 1
ATOM 628 O O . GLU A 1 79 ? 4.323 14.787 -6.997 1.00 56.53 79 GLU A O 1
ATOM 633 N N . LYS A 1 80 ? 4.406 15.019 -4.799 1.00 54.97 80 LYS A N 1
ATOM 634 C CA . LYS A 1 80 ? 5.417 16.094 -4.929 1.00 54.97 80 LYS A CA 1
ATOM 635 C C . LYS A 1 80 ? 6.822 15.632 -5.329 1.00 54.97 80 LYS A C 1
ATOM 637 O O . LYS A 1 80 ? 7.601 16.469 -5.779 1.00 54.97 80 LYS A O 1
ATOM 642 N N . ALA A 1 81 ? 7.163 14.352 -5.172 1.00 49.59 81 ALA A N 1
ATOM 643 C CA . ALA A 1 81 ? 8.535 13.859 -5.363 1.00 49.59 81 ALA A CA 1
ATOM 644 C C . ALA A 1 81 ? 8.724 12.883 -6.540 1.00 49.59 81 ALA A C 1
ATOM 646 O O . ALA A 1 81 ? 9.866 12.605 -6.907 1.00 49.59 81 ALA A O 1
ATOM 647 N N . HIS A 1 82 ? 7.649 12.384 -7.162 1.00 51.03 82 HIS A N 1
ATOM 648 C CA . HIS A 1 82 ? 7.743 11.315 -8.160 1.00 51.03 82 HIS A CA 1
ATOM 649 C C . HIS A 1 82 ? 6.993 11.675 -9.443 1.00 51.03 82 HIS A C 1
ATOM 651 O O . HIS A 1 82 ? 5.774 11.769 -9.466 1.00 51.03 82 HIS A O 1
ATOM 657 N N . SER A 1 83 ? 7.732 11.823 -10.545 1.00 42.25 83 SER A N 1
ATOM 658 C CA . SER A 1 83 ? 7.197 12.122 -11.884 1.00 42.25 83 SER A CA 1
ATOM 659 C C . SER A 1 83 ? 6.440 10.957 -12.543 1.00 42.25 83 SER A C 1
ATOM 661 O O . SER A 1 83 ? 6.010 11.082 -13.686 1.00 42.25 83 SER A O 1
ATOM 663 N N . PHE A 1 84 ? 6.264 9.838 -11.835 1.00 40.25 84 PHE A N 1
ATOM 664 C CA . PHE A 1 84 ? 5.461 8.685 -12.248 1.00 40.25 84 PHE A CA 1
ATOM 665 C C . PHE A 1 84 ? 4.143 8.660 -11.465 1.00 40.25 84 PHE A C 1
ATOM 667 O O . PHE A 1 84 ? 3.842 7.723 -10.728 1.00 40.25 84 PHE A O 1
ATOM 674 N N . ALA A 1 85 ? 3.371 9.736 -11.598 1.00 42.97 85 ALA A N 1
ATOM 675 C CA . ALA A 1 85 ? 1.967 9.752 -11.217 1.00 42.97 85 ALA A CA 1
ATOM 676 C C . ALA A 1 85 ? 1.216 8.669 -12.012 1.00 42.97 85 ALA A C 1
ATOM 678 O O . ALA A 1 85 ? 1.407 8.568 -13.223 1.00 42.97 85 ALA A O 1
ATOM 679 N N . MET A 1 86 ? 0.370 7.888 -11.328 1.00 50.38 86 MET A N 1
ATOM 680 C CA . MET A 1 86 ? -0.332 6.659 -11.766 1.00 50.38 86 MET A CA 1
ATOM 681 C C . MET A 1 86 ? 0.320 5.306 -11.428 1.00 50.38 86 MET A C 1
ATOM 683 O O . MET A 1 86 ? -0.126 4.275 -11.934 1.00 50.38 86 MET A O 1
ATOM 687 N N . ALA A 1 87 ? 1.332 5.251 -10.566 1.00 52.94 87 ALA A N 1
ATOM 688 C CA . ALA A 1 87 ? 1.757 3.970 -10.007 1.00 52.94 87 ALA A CA 1
ATOM 689 C C . ALA A 1 87 ? 0.828 3.583 -8.846 1.00 52.94 87 ALA A C 1
ATOM 691 O O . ALA A 1 87 ? 1.098 3.926 -7.696 1.00 52.94 87 ALA A O 1
ATOM 692 N N . ASP A 1 88 ? -0.267 2.883 -9.148 1.00 70.31 88 ASP A N 1
ATOM 693 C CA . ASP A 1 88 ? -0.980 2.141 -8.114 1.00 70.31 88 ASP A CA 1
ATOM 694 C C . ASP A 1 88 ? 0.035 1.104 -7.561 1.00 70.31 88 ASP A C 1
ATOM 696 O O . ASP A 1 88 ? 0.590 0.300 -8.312 1.00 70.31 88 ASP A O 1
ATOM 700 N N . ILE A 1 89 ? 0.374 1.158 -6.269 1.00 79.12 89 ILE A N 1
ATOM 701 C CA . ILE A 1 89 ? 1.303 0.207 -5.631 1.00 79.12 89 ILE A CA 1
ATOM 702 C C . ILE A 1 89 ? 0.486 -0.787 -4.824 1.00 79.12 89 ILE A C 1
ATOM 704 O O . ILE A 1 89 ? -0.349 -0.384 -4.018 1.00 79.12 89 ILE A O 1
ATOM 708 N N . CYS A 1 90 ? 0.753 -2.078 -4.995 1.00 84.75 90 CYS A N 1
ATOM 709 C CA . CYS A 1 90 ? 0.121 -3.128 -4.208 1.00 84.75 90 CYS A CA 1
ATOM 710 C C . CYS A 1 90 ? 1.034 -3.546 -3.048 1.00 84.75 90 CYS A C 1
ATOM 712 O O . CYS A 1 90 ? 2.089 -4.145 -3.258 1.00 84.75 90 CYS A O 1
ATOM 714 N N . ILE A 1 91 ? 0.633 -3.254 -1.809 1.00 87.81 91 ILE A N 1
ATOM 715 C CA . ILE A 1 91 ? 1.438 -3.523 -0.608 1.00 87.81 91 ILE A CA 1
ATOM 716 C C . ILE A 1 91 ? 0.629 -4.337 0.400 1.00 87.81 91 ILE A C 1
ATOM 718 O O . ILE A 1 91 ? -0.563 -4.113 0.592 1.00 87.81 91 ILE A O 1
ATOM 722 N N . ALA A 1 92 ? 1.287 -5.277 1.084 1.00 89.44 92 ALA A N 1
ATOM 723 C CA . ALA A 1 92 ? 0.672 -6.005 2.188 1.00 89.44 92 ALA A CA 1
ATOM 724 C C . ALA A 1 92 ? 0.328 -5.059 3.353 1.00 89.44 92 ALA A C 1
ATOM 726 O O . ALA A 1 92 ? 1.197 -4.335 3.840 1.00 89.44 92 ALA A O 1
ATOM 727 N N . ALA A 1 93 ? -0.906 -5.115 3.854 1.00 90.00 93 ALA A N 1
ATOM 728 C CA . ALA A 1 93 ? -1.376 -4.247 4.936 1.00 90.00 93 ALA A CA 1
ATOM 729 C C . ALA A 1 93 ? -0.523 -4.376 6.215 1.00 90.00 93 ALA A C 1
ATOM 731 O O . ALA A 1 93 ? -0.252 -3.389 6.896 1.00 90.00 93 ALA A O 1
ATOM 732 N N . SER A 1 94 ? 0.019 -5.571 6.474 1.00 91.38 94 SER A N 1
ATOM 733 C CA . SER A 1 94 ? 0.926 -5.848 7.596 1.00 91.38 94 SER A CA 1
ATOM 734 C C . SER A 1 94 ? 2.262 -5.095 7.546 1.00 91.38 94 SER A C 1
ATOM 736 O O . SER A 1 94 ? 2.964 -5.046 8.554 1.00 91.38 94 SER A O 1
ATOM 738 N N . LYS A 1 95 ? 2.626 -4.509 6.399 1.00 93.69 95 LYS A N 1
ATOM 739 C CA . LYS A 1 95 ? 3.844 -3.700 6.205 1.00 93.69 95 LYS A CA 1
ATOM 740 C C . LYS A 1 95 ? 3.592 -2.198 6.305 1.00 93.69 95 LYS A C 1
ATOM 742 O O . LYS A 1 95 ? 4.489 -1.389 6.056 1.00 93.69 95 LYS A O 1
ATOM 747 N N . LEU A 1 96 ? 2.366 -1.817 6.626 1.00 93.31 96 LEU A N 1
ATOM 748 C CA . LEU A 1 96 ? 1.922 -0.438 6.671 1.00 93.31 96 LEU A CA 1
ATOM 749 C C . LEU A 1 96 ? 1.529 -0.087 8.098 1.00 93.31 96 LEU A C 1
ATOM 751 O O . LEU A 1 96 ? 1.126 -0.942 8.881 1.00 93.31 96 LEU A O 1
ATOM 755 N N . ARG A 1 97 ? 1.622 1.197 8.416 1.00 93.94 97 ARG A N 1
ATOM 756 C CA . ARG A 1 97 ? 1.104 1.782 9.648 1.00 93.94 97 ARG A CA 1
ATOM 757 C C . ARG A 1 97 ? 0.089 2.855 9.286 1.00 93.94 97 ARG A C 1
ATOM 759 O O . ARG A 1 97 ? 0.429 3.761 8.524 1.00 93.94 97 ARG A O 1
ATOM 766 N N . ASN A 1 98 ? -1.115 2.768 9.847 1.00 91.56 98 ASN A N 1
ATOM 767 C CA . ASN A 1 98 ? -2.143 3.792 9.704 1.00 91.56 98 ASN A CA 1
ATOM 768 C C . ASN A 1 98 ? -1.695 5.082 10.406 1.00 91.56 98 ASN A C 1
ATOM 770 O O . ASN A 1 98 ? -1.217 5.050 11.547 1.00 91.56 98 ASN A O 1
ATOM 774 N N . VAL A 1 99 ? -1.827 6.208 9.705 1.00 86.81 99 VAL A N 1
ATOM 775 C CA . VAL A 1 99 ? -1.551 7.540 10.241 1.00 86.81 99 VAL A CA 1
ATOM 776 C C . VAL A 1 99 ? -2.848 8.280 10.573 1.00 86.81 99 VAL A C 1
ATOM 778 O O . VAL A 1 99 ? -2.976 8.755 11.698 1.00 86.81 99 VAL A O 1
ATOM 781 N N . HIS A 1 100 ? -3.749 8.440 9.598 1.00 84.75 100 HIS A N 1
ATOM 782 C CA . HIS A 1 100 ? -5.039 9.144 9.717 1.00 84.75 100 HIS A CA 1
ATOM 783 C C . HIS A 1 100 ? -5.916 8.880 8.486 1.00 84.75 100 HIS A C 1
ATOM 785 O O . HIS A 1 100 ? -5.414 8.386 7.480 1.00 84.75 100 HIS A O 1
ATOM 791 N N . GLU A 1 101 ? -7.187 9.281 8.519 1.00 81.81 101 GLU A N 1
ATOM 792 C CA . GLU A 1 101 ? -8.065 9.274 7.344 1.00 81.81 101 GLU A CA 1
ATOM 793 C C . GLU A 1 101 ? -7.951 10.589 6.553 1.00 81.81 101 GLU A C 1
ATOM 795 O O . GLU A 1 101 ? -7.954 11.690 7.115 1.00 81.81 101 GLU A O 1
ATOM 800 N N . ALA A 1 102 ? -7.843 10.506 5.226 1.00 68.81 102 ALA A N 1
ATOM 801 C CA . ALA A 1 102 ? -7.862 11.688 4.375 1.00 68.81 102 ALA A CA 1
ATOM 802 C C . ALA A 1 102 ? -9.254 12.337 4.419 1.00 68.81 102 ALA A C 1
ATOM 804 O O . ALA A 1 102 ? -10.270 11.690 4.178 1.00 68.81 102 ALA A O 1
ATOM 805 N N . GLY A 1 103 ? -9.298 13.638 4.713 1.00 59.44 103 GLY A N 1
ATOM 806 C CA . GLY A 1 103 ? -10.548 14.397 4.852 1.00 59.44 103 GLY A CA 1
ATOM 807 C C . GLY A 1 103 ? -10.925 14.759 6.291 1.00 59.44 103 GLY A C 1
ATOM 808 O O . GLY A 1 103 ? -11.731 15.668 6.474 1.00 59.44 103 GLY A O 1
ATOM 809 N N . GLU A 1 104 ? -10.271 14.188 7.310 1.00 53.31 104 GLU A N 1
ATOM 810 C CA . GLU A 1 104 ? -10.442 14.601 8.721 1.00 53.31 104 GLU A CA 1
ATOM 811 C C . GLU A 1 104 ? -9.840 15.991 9.043 1.00 53.31 104 GLU A C 1
ATOM 813 O O . GLU A 1 104 ? -9.874 16.448 10.182 1.00 53.31 104 GLU A O 1
ATOM 818 N N . GLY A 1 105 ? -9.317 16.700 8.037 1.00 42.91 105 GLY A N 1
ATOM 819 C CA . GLY A 1 105 ? -8.701 18.025 8.152 1.00 42.91 105 GLY A CA 1
ATOM 820 C C . GLY A 1 105 ? -9.506 19.176 7.545 1.00 42.91 105 GLY A C 1
ATOM 821 O O . GLY A 1 105 ? -8.896 20.115 7.044 1.00 42.91 105 GLY A O 1
ATOM 822 N N . SER A 1 106 ? -10.842 19.111 7.542 1.00 38.44 106 SER A N 1
ATO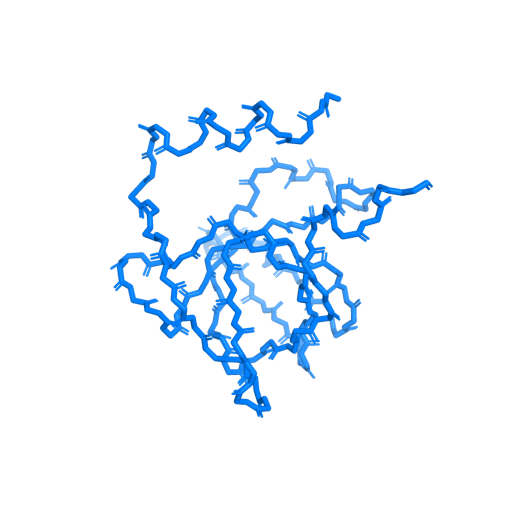M 823 C CA . SER A 1 106 ? -11.681 20.263 7.165 1.00 38.44 106 SER A CA 1
ATOM 824 C C . SER A 1 106 ? -12.214 20.972 8.412 1.00 38.44 106 SER A C 1
ATOM 826 O O . SER A 1 106 ? -13.324 20.691 8.864 1.00 38.44 106 SER A O 1
ATOM 828 N N . ALA A 1 107 ? -11.410 21.889 8.949 1.00 35.19 107 ALA A N 1
ATOM 829 C CA . ALA A 1 107 ? -11.856 23.002 9.786 1.00 35.19 107 ALA A CA 1
ATOM 830 C C . ALA A 1 107 ? -11.122 24.273 9.349 1.00 35.19 107 ALA A C 1
ATOM 832 O O . ALA A 1 107 ? -9.883 24.200 9.183 1.00 35.19 107 ALA A O 1
#

Foldseek 3Di:
DPPVVVLVVVVVVDPFDQDWAAALVRDTDGQQWKKFFPAWDFADPDPPDGTDIGHGPFIWGFSHADPPDSQWTFIFGDPPPDPPGPPRDIDGRSRIDTDGGHPPPDD

pLDDT: mean 72.76, std 18.28, range [34.34, 94.62]